Protein AF-M7U189-F1 (afdb_monomer)

Mean predicted aligned error: 15.5 Å

Sequence (153 aa):
MSRLNPRTLIKTNSLRLTPRIGKVNWIRNFSQGSLKIGDLTDRKIGEITRRVDRERLWKELHYTCQWGRGEQWGTGETDRGMSRLALSSADKQARDWFVKTTKNLGCDVKVDTMGNIFAIRPGRKDGPATYAGSHLDTQWTNGTPLHHSNAPL

Organism: Botryotinia fuckeliana (strain BcDW1) (NCBI:txid1290391)

Structure (mmCIF, N/CA/C/O backbone):
data_AF-M7U189-F1
#
_entry.id   AF-M7U189-F1
#
loop_
_atom_site.group_PDB
_atom_site.id
_atom_site.type_symbol
_atom_site.label_atom_id
_atom_site.label_alt_id
_atom_site.label_comp_id
_atom_site.label_asym_id
_atom_site.label_entity_id
_atom_site.label_seq_id
_atom_site.pdbx_PDB_ins_code
_atom_site.Cartn_x
_atom_site.Cartn_y
_atom_site.Cartn_z
_atom_site.occupancy
_atom_site.B_iso_or_equiv
_atom_site.auth_seq_id
_atom_site.auth_comp_id
_atom_site.auth_asym_id
_atom_site.auth_atom_id
_atom_site.pdbx_PDB_model_num
ATOM 1 N N . MET A 1 1 ? -93.983 10.275 -4.420 1.00 39.84 1 MET A N 1
ATOM 2 C CA . MET A 1 1 ? -92.801 9.479 -4.029 1.00 39.84 1 MET A CA 1
ATOM 3 C C . MET A 1 1 ? -91.561 10.084 -4.684 1.00 39.84 1 MET A C 1
ATOM 5 O O . MET A 1 1 ? -91.566 10.301 -5.886 1.00 39.84 1 MET A O 1
ATOM 9 N N . SER A 1 2 ? -90.620 10.494 -3.827 1.00 42.94 2 SER A N 1
ATOM 10 C CA . SER A 1 2 ? -89.214 10.931 -3.999 1.00 42.94 2 SER A CA 1
ATOM 11 C C . SER A 1 2 ? -88.648 11.307 -5.383 1.00 42.94 2 SER A C 1
ATOM 13 O O . SER A 1 2 ? -88.463 10.461 -6.253 1.00 42.94 2 SER A O 1
ATOM 15 N N . ARG A 1 3 ? -88.216 12.574 -5.498 1.00 35.25 3 ARG A N 1
ATOM 16 C CA . ARG A 1 3 ? -87.210 13.062 -6.462 1.00 35.25 3 ARG A CA 1
ATOM 17 C C . ARG A 1 3 ? -85.783 12.744 -5.986 1.00 35.25 3 ARG A C 1
ATOM 19 O O . ARG A 1 3 ? -85.572 12.693 -4.777 1.00 35.25 3 ARG A O 1
ATOM 26 N N . LEU A 1 4 ? -84.857 12.692 -6.959 1.00 40.31 4 LEU A N 1
ATOM 27 C CA . LEU A 1 4 ? -83.408 13.033 -6.983 1.00 40.31 4 LEU A CA 1
ATOM 28 C C . LEU A 1 4 ? -82.615 11.912 -7.690 1.00 40.31 4 LEU A C 1
ATOM 30 O O . LEU A 1 4 ? -82.880 10.750 -7.427 1.00 40.31 4 LEU A O 1
ATOM 34 N N . ASN A 1 5 ? -81.575 12.105 -8.508 1.00 41.22 5 ASN A N 1
ATOM 35 C CA . ASN A 1 5 ? -81.008 13.153 -9.383 1.00 41.22 5 ASN A CA 1
ATOM 36 C C . ASN A 1 5 ? -79.819 12.429 -10.091 1.00 41.22 5 ASN A C 1
ATOM 38 O O . ASN A 1 5 ? -79.161 11.625 -9.426 1.00 41.22 5 ASN A O 1
ATOM 42 N N . PRO A 1 6 ? -79.501 12.644 -11.382 1.00 46.16 6 PRO A N 1
ATOM 43 C CA . PRO A 1 6 ? -78.572 11.806 -12.132 1.00 46.16 6 PRO A CA 1
ATOM 44 C C . PRO A 1 6 ? -77.143 12.355 -12.061 1.00 46.16 6 PRO A C 1
ATOM 46 O O . PRO A 1 6 ? -76.946 13.554 -12.250 1.00 46.16 6 PRO A O 1
ATOM 49 N N . ARG A 1 7 ? -76.148 11.487 -11.809 1.00 36.19 7 ARG A N 1
ATOM 50 C CA . ARG A 1 7 ? -74.714 11.682 -12.133 1.00 36.19 7 ARG A CA 1
ATOM 51 C C . ARG A 1 7 ? -73.865 10.505 -11.630 1.00 36.19 7 ARG A C 1
ATOM 53 O O . ARG A 1 7 ? -73.233 10.584 -10.583 1.00 36.19 7 ARG A O 1
ATOM 60 N N . THR A 1 8 ? -73.776 9.443 -12.421 1.00 40.38 8 THR A N 1
ATOM 61 C CA . THR A 1 8 ? -72.698 8.443 -12.315 1.00 40.38 8 THR A CA 1
ATOM 62 C C . THR A 1 8 ? -71.725 8.692 -13.463 1.00 40.38 8 THR A C 1
ATOM 64 O O . THR A 1 8 ? -71.743 8.024 -14.488 1.00 40.38 8 THR A O 1
ATOM 67 N N . LEU A 1 9 ? -70.917 9.744 -13.319 1.00 39.56 9 LEU A N 1
ATOM 68 C CA . LEU A 1 9 ? -69.792 10.030 -14.206 1.00 39.56 9 LEU A CA 1
ATOM 69 C C . LEU A 1 9 ? -68.525 9.539 -13.513 1.00 39.56 9 LEU A C 1
ATOM 71 O O . LEU A 1 9 ? -68.127 10.060 -12.470 1.00 39.56 9 LEU A O 1
ATOM 75 N N . ILE A 1 10 ? -67.931 8.511 -14.108 1.00 38.81 10 ILE A N 1
ATOM 76 C CA . ILE A 1 10 ? -66.635 7.939 -13.755 1.00 38.81 10 ILE A CA 1
ATOM 77 C C . ILE A 1 10 ? -65.598 9.071 -13.792 1.00 38.81 10 ILE A C 1
ATOM 79 O O . ILE A 1 10 ? -65.255 9.574 -14.860 1.00 38.81 10 ILE A O 1
ATOM 83 N N . LYS A 1 11 ? -65.118 9.502 -12.621 1.00 34.12 11 LYS A N 1
ATOM 84 C CA . LYS A 1 11 ? -63.953 10.386 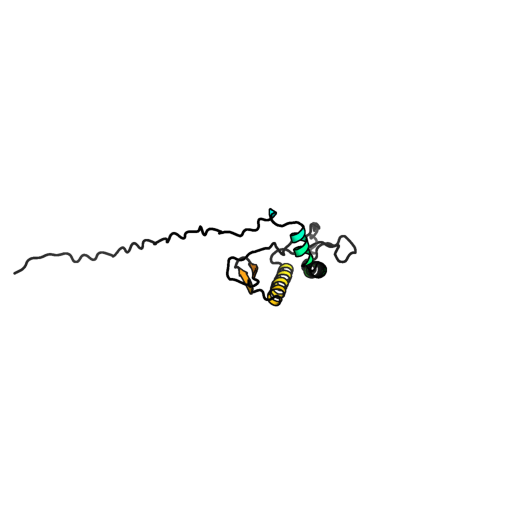-12.500 1.00 34.12 11 LYS A CA 1
ATOM 85 C C . LYS A 1 11 ? -62.723 9.531 -12.220 1.00 34.12 11 LYS A C 1
ATOM 87 O O . LYS A 1 11 ? -62.619 8.891 -11.180 1.00 34.12 11 LYS A O 1
ATOM 92 N N . THR A 1 12 ? -61.794 9.548 -13.166 1.00 34.38 12 THR A N 1
ATOM 93 C CA . THR A 1 12 ? -60.428 9.040 -13.037 1.00 34.38 12 THR A CA 1
ATOM 94 C C . THR A 1 12 ? -59.741 9.689 -11.834 1.00 34.38 12 THR A C 1
ATOM 96 O O . THR A 1 12 ? -59.585 10.912 -11.795 1.00 34.38 12 THR A O 1
ATOM 99 N N . ASN A 1 13 ? -59.325 8.887 -10.854 1.00 32.12 13 ASN A N 1
ATOM 100 C CA . ASN A 1 13 ? -58.519 9.360 -9.731 1.00 32.12 13 ASN A CA 1
ATOM 101 C C . ASN A 1 13 ? -57.111 9.709 -10.229 1.00 32.12 13 ASN A C 1
ATOM 103 O O . ASN A 1 13 ? -56.264 8.838 -10.412 1.00 32.12 13 ASN A O 1
ATOM 107 N N . SER A 1 14 ? -56.846 11.000 -10.427 1.00 36.88 14 SER A N 1
ATOM 108 C CA . SER A 1 14 ? -55.486 11.521 -10.513 1.00 36.88 14 SER A CA 1
ATOM 109 C C . SER A 1 14 ? -54.864 11.492 -9.112 1.00 36.88 14 SER A C 1
ATOM 111 O O . SER A 1 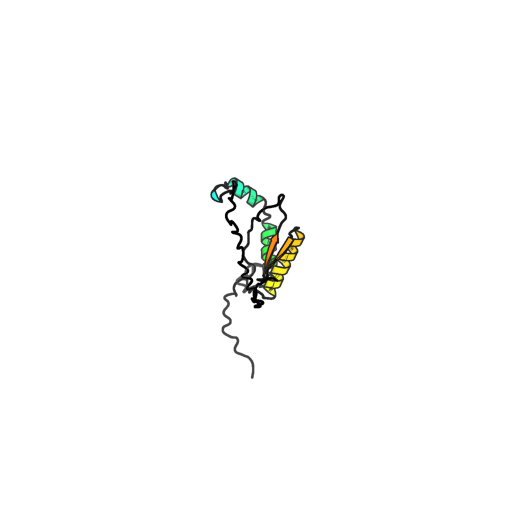14 ? -54.972 12.458 -8.353 1.00 36.88 14 SER A O 1
ATOM 113 N N . LEU A 1 15 ? -54.221 10.385 -8.745 1.00 35.06 15 LEU A N 1
ATOM 114 C CA . LEU A 1 15 ? -53.341 10.347 -7.579 1.00 35.06 15 LEU A CA 1
ATOM 115 C C . LEU A 1 15 ? -52.061 11.121 -7.921 1.00 35.06 15 LEU A C 1
ATOM 117 O O . LEU A 1 15 ? -51.102 10.576 -8.458 1.00 35.06 15 LEU A O 1
ATOM 121 N N . ARG A 1 16 ? -52.053 12.425 -7.616 1.00 33.00 16 ARG A N 1
ATOM 122 C CA . ARG A 1 16 ? -50.807 13.187 -7.479 1.00 33.00 16 ARG A CA 1
ATOM 123 C C . ARG A 1 16 ? -50.099 12.680 -6.225 1.00 33.00 16 ARG A C 1
ATOM 125 O O . ARG A 1 16 ? -50.419 13.101 -5.118 1.00 33.00 16 ARG A O 1
ATOM 132 N N . LEU A 1 17 ? -49.149 11.770 -6.405 1.00 35.97 17 LEU A N 1
ATOM 133 C CA . LEU A 1 17 ? -48.166 11.442 -5.380 1.00 35.97 17 LEU A CA 1
ATOM 134 C C . LEU A 1 17 ? -47.192 12.620 -5.282 1.00 35.97 17 LEU A C 1
ATOM 136 O O . LEU A 1 17 ? -46.341 12.817 -6.145 1.00 35.97 17 LEU A O 1
ATOM 140 N N . THR A 1 18 ? -47.348 13.447 -4.252 1.00 36.38 18 THR A N 1
ATOM 141 C CA . THR A 1 18 ? -46.327 14.422 -3.871 1.00 36.38 18 THR A CA 1
ATOM 142 C C . THR A 1 18 ? -45.181 13.671 -3.183 1.00 36.38 18 THR A C 1
ATOM 144 O O . THR A 1 18 ? -45.423 12.957 -2.206 1.00 36.38 18 THR A O 1
ATOM 147 N N . PRO A 1 19 ? -43.922 13.785 -3.643 1.00 37.22 19 PRO A N 1
ATOM 148 C CA . PRO A 1 19 ? -42.812 13.203 -2.909 1.00 37.22 19 PRO A CA 1
ATOM 149 C C . PRO A 1 19 ? -42.581 14.048 -1.651 1.00 37.22 19 PRO A C 1
ATOM 151 O O . PRO A 1 19 ? -42.178 15.210 -1.722 1.00 37.22 19 PRO A O 1
ATOM 154 N N . ARG A 1 20 ? -42.841 13.466 -0.474 1.00 37.06 20 ARG A N 1
ATOM 155 C CA . ARG A 1 20 ? -42.338 13.986 0.803 1.00 37.06 20 ARG A CA 1
ATOM 156 C C . ARG A 1 20 ? -40.816 13.840 0.800 1.00 37.06 20 ARG A C 1
ATOM 158 O O . ARG A 1 20 ? -40.275 12.840 1.259 1.00 37.06 20 ARG A O 1
ATOM 165 N N . ILE A 1 21 ? -40.128 14.845 0.267 1.00 42.62 21 ILE A N 1
ATOM 166 C CA . ILE A 1 21 ? -38.687 15.016 0.437 1.00 42.62 21 ILE A CA 1
ATOM 167 C C . ILE A 1 21 ? -38.473 15.378 1.907 1.00 42.62 21 ILE A C 1
ATOM 169 O O . ILE A 1 21 ? -38.670 16.520 2.326 1.00 42.62 21 ILE A O 1
ATOM 173 N N . GLY A 1 22 ? -38.133 14.377 2.718 1.00 36.16 22 GLY A N 1
ATOM 174 C CA . GLY A 1 22 ? -37.629 14.607 4.062 1.00 36.16 22 GLY A CA 1
ATOM 175 C C . GLY A 1 22 ? -36.361 15.449 3.962 1.00 36.16 22 GLY A C 1
ATOM 176 O O . GLY A 1 22 ? -35.400 15.048 3.309 1.00 36.16 22 GLY A O 1
ATOM 177 N N . LYS A 1 23 ? -36.361 16.633 4.580 1.00 35.81 23 LYS A N 1
ATOM 178 C CA . LYS A 1 23 ? -35.152 17.443 4.751 1.00 35.81 23 LYS A CA 1
ATOM 179 C C . LYS A 1 23 ? -34.155 16.639 5.587 1.00 35.81 23 LYS A C 1
ATOM 181 O O . LYS A 1 23 ? -34.292 16.552 6.804 1.00 35.81 23 LYS A O 1
ATOM 186 N N . VAL A 1 24 ? -33.167 16.037 4.933 1.00 41.81 24 VAL A N 1
ATOM 187 C CA . VAL A 1 24 ? -32.012 15.444 5.609 1.00 41.81 24 VAL A CA 1
ATOM 188 C C . VAL A 1 24 ? -31.131 16.601 6.060 1.00 41.81 24 VAL A C 1
ATOM 190 O O . VAL A 1 24 ? -30.587 17.340 5.243 1.00 41.81 24 VAL A O 1
ATOM 193 N N . ASN A 1 25 ? -31.050 16.807 7.369 1.00 31.41 25 ASN A N 1
ATOM 194 C CA . ASN A 1 25 ? -30.222 17.844 7.965 1.00 31.41 25 ASN A CA 1
ATOM 195 C C . ASN A 1 25 ? -28.764 17.344 7.970 1.00 31.41 25 ASN A C 1
ATOM 197 O O . ASN A 1 25 ? -28.393 16.515 8.799 1.00 31.41 25 ASN A O 1
ATOM 201 N N . TRP A 1 26 ? -27.950 17.808 7.017 1.00 33.84 26 TRP A N 1
ATOM 202 C CA . TRP A 1 26 ? -26.542 17.406 6.835 1.00 33.84 26 TRP A CA 1
ATOM 203 C C . TRP A 1 26 ? -25.562 18.065 7.817 1.00 33.84 26 TRP A C 1
ATOM 205 O O . TRP A 1 26 ? -24.352 17.907 7.689 1.00 33.84 26 TRP A O 1
ATOM 215 N N . ILE A 1 27 ? -26.053 18.785 8.823 1.00 44.03 27 ILE A N 1
ATOM 216 C CA . ILE A 1 27 ? -25.203 19.467 9.797 1.00 44.03 27 ILE A CA 1
ATOM 217 C C . ILE A 1 27 ? -25.282 18.700 11.114 1.00 44.03 27 ILE A C 1
ATOM 219 O O . ILE A 1 27 ? -26.108 18.983 11.980 1.00 44.03 27 ILE A O 1
ATOM 223 N N . ARG A 1 28 ? -24.418 17.692 11.264 1.00 41.56 28 ARG A N 1
ATOM 224 C CA . ARG A 1 28 ? -24.047 17.190 12.589 1.00 41.56 28 ARG A CA 1
ATOM 225 C C . ARG A 1 28 ? -22.818 17.959 13.048 1.00 41.56 28 ARG A C 1
ATOM 227 O O . ARG A 1 28 ? -21.759 17.881 12.434 1.00 41.56 28 ARG A O 1
ATOM 234 N N . ASN A 1 29 ? -23.006 18.714 14.125 1.00 32.94 29 ASN A N 1
ATOM 235 C CA . ASN A 1 29 ? -21.960 19.400 14.866 1.00 32.94 29 ASN A CA 1
ATOM 236 C C . ASN A 1 29 ? -20.825 18.424 15.210 1.00 32.94 29 ASN A C 1
ATOM 238 O O . ASN A 1 29 ? -21.027 17.474 15.965 1.00 32.94 29 ASN A O 1
ATOM 242 N N . PHE A 1 30 ? -19.629 18.683 14.679 1.00 39.75 30 PHE A N 1
ATOM 243 C CA . PHE A 1 30 ? -18.380 18.119 15.185 1.00 39.75 30 PHE A CA 1
ATOM 244 C C . PHE A 1 30 ? -18.130 18.708 16.581 1.00 39.75 30 PHE A C 1
ATOM 246 O O . PHE A 1 30 ? -17.483 19.745 16.724 1.00 39.75 30 PHE A O 1
ATOM 253 N N . SER A 1 31 ? -18.693 18.103 17.629 1.00 41.34 31 SER A N 1
ATOM 254 C CA . SER A 1 31 ? -18.413 18.538 18.996 1.00 41.34 31 SER A CA 1
ATOM 255 C C . SER A 1 31 ? -17.064 17.987 19.461 1.00 41.34 31 SER A C 1
ATOM 257 O O . SER A 1 31 ? -16.903 16.780 19.619 1.00 41.34 31 SER A O 1
ATOM 259 N N . GLN A 1 32 ? -16.141 18.919 19.706 1.00 42.56 32 GLN A N 1
ATOM 260 C CA . GLN A 1 32 ? -15.056 18.871 20.692 1.00 42.56 32 GLN A CA 1
ATOM 261 C C . GLN A 1 32 ? -14.138 17.640 20.658 1.00 42.56 32 GLN A C 1
ATOM 263 O O . GLN A 1 32 ? -14.326 16.660 21.372 1.00 42.56 32 GLN A O 1
ATOM 268 N N . GLY A 1 33 ? -13.066 17.757 19.871 1.00 43.12 33 GLY A N 1
ATOM 269 C CA . GLY A 1 33 ? -11.933 16.835 19.937 1.00 43.12 33 GLY A CA 1
ATOM 270 C C . GLY A 1 33 ? -11.009 16.831 18.723 1.00 43.12 33 GLY A C 1
ATOM 271 O O . GLY A 1 33 ? -10.271 15.864 18.553 1.00 43.12 33 GLY A O 1
ATOM 272 N N . SER A 1 34 ? -11.036 17.850 17.851 1.00 47.41 34 SER A N 1
ATOM 273 C CA . SER A 1 34 ? -10.054 17.918 16.767 1.00 47.41 34 SER A CA 1
ATOM 274 C C . SER A 1 34 ? -8.698 18.286 17.366 1.00 47.41 34 SER A C 1
ATOM 276 O O . SER A 1 34 ? -8.462 19.449 17.683 1.00 47.41 34 SER A O 1
ATOM 278 N N . LEU A 1 35 ? -7.806 17.311 17.518 1.00 44.75 35 LEU A N 1
ATOM 279 C CA . LEU A 1 35 ? -6.379 17.614 17.546 1.00 44.75 35 LEU A CA 1
ATOM 280 C C . LEU A 1 35 ? -6.075 18.313 16.220 1.00 44.75 35 LEU A C 1
ATOM 282 O O . LEU A 1 35 ? -6.167 17.684 15.163 1.00 44.75 35 LEU A O 1
ATOM 286 N N . LYS A 1 36 ? -5.800 19.620 16.246 1.00 60.00 36 LYS A N 1
ATOM 287 C CA . LYS A 1 36 ? -5.314 20.298 15.046 1.00 60.00 36 LYS A CA 1
ATOM 288 C C . LYS A 1 36 ? -3.893 19.803 14.800 1.00 60.00 36 LYS A C 1
ATOM 290 O O . LYS A 1 36 ? -3.163 19.504 15.740 1.00 60.00 36 LYS A O 1
ATOM 295 N N . ILE A 1 37 ? -3.481 19.721 13.537 1.00 55.62 37 ILE A N 1
ATOM 296 C CA . ILE A 1 37 ? -2.121 19.292 13.161 1.00 55.62 37 ILE A CA 1
ATOM 297 C C . ILE A 1 37 ? -1.047 20.138 13.885 1.00 55.62 37 ILE A C 1
ATOM 299 O O . ILE A 1 37 ? 0.008 19.612 14.219 1.00 55.62 37 ILE A O 1
ATOM 303 N N . GLY A 1 38 ? -1.352 21.401 14.218 1.00 58.53 38 GLY A N 1
ATOM 304 C CA . GLY A 1 38 ? -0.488 22.293 15.006 1.00 58.53 38 GLY A CA 1
ATOM 305 C C . GLY A 1 38 ? -0.442 22.046 16.523 1.00 58.53 38 GLY A C 1
ATOM 306 O O . GLY A 1 38 ? 0.384 22.652 17.193 1.00 58.53 38 GLY A O 1
ATOM 307 N N . ASP A 1 39 ? -1.280 21.161 17.074 1.00 63.03 39 ASP A N 1
ATOM 308 C CA . ASP A 1 39 ? -1.313 20.843 18.514 1.00 63.03 39 ASP A CA 1
ATOM 309 C C . ASP A 1 39 ? -0.393 19.657 18.878 1.00 63.03 39 ASP A C 1
ATOM 311 O O . ASP A 1 39 ? -0.270 19.269 20.045 1.00 63.03 39 ASP A O 1
ATOM 315 N N . LEU A 1 40 ? 0.236 19.025 17.880 1.00 69.00 40 LEU A N 1
ATOM 316 C CA . LEU A 1 40 ? 1.170 17.921 18.081 1.00 69.00 40 LEU A CA 1
ATOM 317 C C . LEU A 1 40 ? 2.570 18.476 18.331 1.00 69.00 40 LEU A C 1
ATOM 319 O O . LEU A 1 40 ? 3.231 18.960 17.422 1.00 69.00 40 LEU A O 1
ATOM 323 N N . THR A 1 41 ? 3.042 18.368 19.571 1.00 82.81 41 THR A N 1
ATOM 324 C CA . THR A 1 41 ? 4.419 18.737 19.909 1.00 82.81 41 THR A CA 1
ATOM 325 C C . THR A 1 41 ? 5.423 17.824 19.201 1.00 82.81 41 THR A C 1
ATOM 327 O O . THR A 1 41 ? 5.166 16.627 19.026 1.00 82.81 41 THR A O 1
ATOM 330 N N . ASP A 1 42 ? 6.608 18.348 18.880 1.00 80.06 42 ASP A N 1
ATOM 331 C CA . ASP A 1 42 ? 7.707 17.582 18.266 1.00 80.06 42 ASP A CA 1
ATOM 332 C C . ASP A 1 42 ? 8.037 16.307 19.049 1.00 80.06 42 ASP A C 1
ATOM 334 O O . ASP A 1 42 ? 8.306 15.246 18.482 1.00 80.06 42 ASP A O 1
ATOM 338 N N . ARG A 1 43 ? 7.923 16.372 20.381 1.00 81.00 43 ARG A N 1
ATOM 339 C CA . ARG A 1 43 ? 8.078 15.213 21.265 1.00 81.00 43 ARG A CA 1
ATOM 340 C C . ARG A 1 43 ? 7.073 14.105 20.943 1.00 81.00 43 ARG A C 1
ATOM 342 O O . ARG A 1 43 ? 7.454 12.937 20.891 1.00 81.00 43 ARG A O 1
ATOM 349 N N . LYS A 1 44 ? 5.804 14.454 20.720 1.00 80.81 44 LYS A N 1
ATOM 350 C CA . LYS A 1 44 ? 4.721 13.497 20.457 1.00 80.81 44 LYS A CA 1
ATOM 351 C C . LYS A 1 44 ? 4.821 12.904 19.053 1.00 80.81 44 LYS A C 1
ATOM 353 O O . LYS A 1 44 ? 4.613 11.703 18.889 1.00 80.81 44 LYS A O 1
ATOM 358 N N . ILE A 1 45 ? 5.232 13.705 18.069 1.00 81.06 45 ILE A N 1
ATOM 359 C CA . ILE A 1 45 ? 5.597 13.222 16.727 1.00 81.06 45 ILE A CA 1
ATOM 360 C C . ILE A 1 45 ? 6.771 12.242 16.824 1.00 81.06 45 ILE A C 1
ATOM 362 O O . ILE A 1 45 ? 6.715 11.150 16.256 1.00 81.06 45 ILE A O 1
ATOM 366 N N . GLY A 1 46 ? 7.801 12.575 17.606 1.00 79.69 46 GLY A N 1
ATOM 367 C CA . GLY A 1 46 ? 8.958 11.713 17.834 1.00 79.69 46 GLY A CA 1
ATOM 368 C C . GLY A 1 46 ? 8.625 10.404 18.557 1.00 79.69 46 GLY A C 1
ATOM 369 O O . GLY A 1 46 ? 9.238 9.374 18.281 1.00 79.69 46 GLY A O 1
ATOM 370 N N . GLU A 1 47 ? 7.654 10.400 19.472 1.00 85.56 47 GLU A N 1
ATOM 371 C CA . GLU A 1 47 ? 7.153 9.180 20.122 1.00 85.56 47 GLU A CA 1
ATOM 372 C C . GLU A 1 47 ? 6.350 8.294 19.159 1.00 85.56 47 GLU A C 1
ATOM 374 O O . GLU A 1 47 ? 6.555 7.081 19.140 1.00 85.56 47 GLU A O 1
ATOM 379 N N . ILE A 1 48 ? 5.472 8.875 18.334 1.00 83.06 48 ILE A N 1
ATOM 380 C CA . ILE A 1 48 ? 4.708 8.130 17.317 1.00 83.06 48 ILE A CA 1
ATOM 381 C C . ILE A 1 48 ? 5.654 7.538 16.272 1.00 83.06 48 ILE A C 1
ATOM 383 O O . ILE A 1 48 ? 5.577 6.347 15.980 1.00 83.06 48 ILE A O 1
ATOM 387 N N . THR A 1 49 ? 6.585 8.344 15.761 1.00 80.38 49 THR A N 1
ATOM 388 C CA . THR A 1 49 ? 7.562 7.919 14.749 1.00 80.38 49 THR A CA 1
ATOM 389 C C . THR A 1 49 ? 8.440 6.783 15.272 1.00 80.38 49 THR A C 1
ATOM 391 O O . THR A 1 49 ? 8.713 5.837 14.541 1.00 80.38 49 THR A O 1
ATOM 394 N N . ARG A 1 50 ? 8.812 6.802 16.561 1.00 82.00 50 ARG A N 1
ATOM 395 C CA . ARG A 1 50 ? 9.561 5.704 17.198 1.00 82.00 50 ARG A CA 1
ATOM 396 C C . ARG A 1 50 ? 8.799 4.381 17.272 1.00 82.00 50 ARG A C 1
ATOM 398 O O . ARG A 1 50 ? 9.433 3.340 17.390 1.00 82.00 50 ARG A O 1
ATOM 405 N N . ARG A 1 51 ? 7.464 4.395 17.214 1.00 88.75 51 ARG A N 1
ATOM 406 C CA . ARG A 1 51 ? 6.647 3.168 17.182 1.00 88.75 51 ARG A CA 1
ATOM 407 C C . ARG A 1 51 ? 6.550 2.555 15.785 1.00 88.75 51 ARG A C 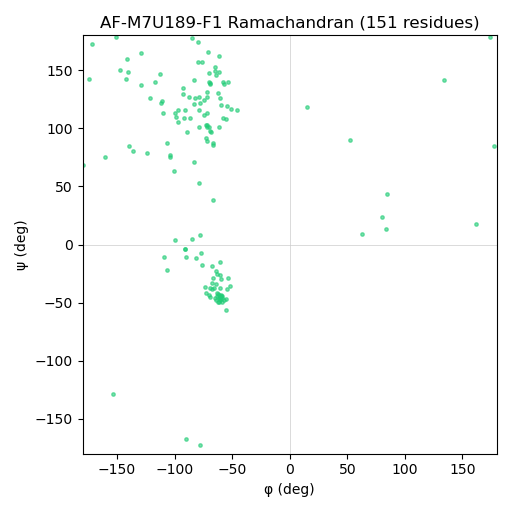1
ATOM 409 O O . ARG A 1 51 ? 6.055 1.438 15.655 1.00 88.75 51 ARG A O 1
ATOM 416 N N . VAL A 1 52 ? 6.980 3.275 14.749 1.00 90.50 52 VAL A N 1
ATOM 417 C CA . VAL A 1 52 ? 7.011 2.761 13.381 1.00 90.50 52 VAL A CA 1
ATOM 418 C C . VAL A 1 52 ? 8.290 1.957 13.186 1.00 90.50 52 VAL A C 1
ATOM 420 O O . VAL A 1 52 ? 9.397 2.473 13.321 1.00 90.50 52 VAL A O 1
ATOM 423 N N . ASP A 1 53 ? 8.123 0.688 12.832 1.00 93.75 53 ASP A N 1
ATOM 424 C CA . ASP A 1 53 ? 9.219 -0.173 12.403 1.00 93.75 53 ASP A CA 1
ATOM 425 C C . ASP A 1 53 ? 9.692 0.261 11.006 1.00 93.75 53 ASP A C 1
ATOM 427 O O . ASP A 1 53 ? 9.040 -0.011 9.992 1.00 93.75 53 ASP A O 1
ATOM 431 N N . ARG A 1 54 ? 10.804 1.005 10.979 1.00 92.88 54 ARG A N 1
ATOM 432 C CA . ARG A 1 54 ? 11.369 1.589 9.754 1.00 92.88 54 ARG A CA 1
ATOM 433 C C . ARG A 1 54 ? 11.912 0.528 8.806 1.00 92.88 54 ARG A C 1
ATOM 435 O O . ARG A 1 54 ? 11.745 0.668 7.599 1.00 92.88 54 ARG A O 1
ATOM 442 N N . GLU A 1 55 ? 12.530 -0.519 9.341 1.00 93.81 55 GLU A N 1
ATOM 443 C CA . GLU A 1 55 ? 13.119 -1.592 8.538 1.00 93.81 55 GLU A CA 1
ATOM 444 C C . GLU A 1 55 ? 12.026 -2.405 7.858 1.00 93.81 55 GLU A C 1
ATOM 446 O O . GLU A 1 55 ? 12.089 -2.633 6.649 1.00 93.81 55 GLU A O 1
ATOM 451 N N . ARG A 1 56 ? 10.967 -2.755 8.600 1.00 94.75 56 ARG A N 1
ATOM 452 C CA . ARG A 1 56 ? 9.799 -3.418 8.017 1.00 94.75 56 ARG A CA 1
ATOM 453 C C . ARG A 1 56 ? 9.153 -2.550 6.945 1.00 94.75 56 ARG A C 1
ATOM 455 O O . ARG A 1 56 ? 8.841 -3.059 5.876 1.00 94.75 56 ARG A O 1
ATOM 462 N N . LEU A 1 57 ? 8.963 -1.253 7.197 1.00 93.69 57 LEU A N 1
ATOM 463 C CA . LEU A 1 57 ? 8.379 -0.349 6.203 1.00 93.69 57 LEU A CA 1
ATOM 464 C C . LEU A 1 57 ? 9.214 -0.305 4.916 1.00 93.69 57 LEU A C 1
ATOM 466 O O . LEU A 1 57 ? 8.664 -0.466 3.830 1.00 93.69 57 LEU A O 1
ATOM 470 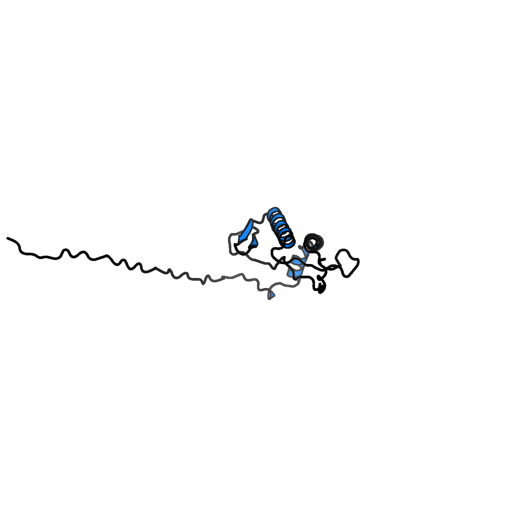N N . TRP A 1 58 ? 10.527 -0.110 5.042 1.00 93.88 58 TRP A N 1
ATOM 471 C CA . TRP A 1 58 ? 11.441 -0.024 3.904 1.00 93.88 58 TRP A CA 1
ATOM 472 C C . TRP A 1 58 ? 11.486 -1.328 3.104 1.00 93.88 58 TRP A C 1
ATOM 474 O O . TRP A 1 58 ? 11.386 -1.323 1.877 1.00 93.88 58 TRP A O 1
ATOM 484 N N . LYS A 1 59 ? 11.558 -2.462 3.807 1.00 94.56 59 LYS A N 1
ATOM 485 C CA . LYS A 1 59 ? 11.550 -3.791 3.199 1.00 94.56 59 LYS A CA 1
ATOM 486 C C . LYS A 1 59 ? 10.262 -4.058 2.428 1.00 94.56 59 LYS A C 1
ATOM 488 O O . LYS A 1 59 ? 10.328 -4.488 1.282 1.00 94.56 59 LYS A O 1
ATOM 493 N N . GLU A 1 60 ? 9.101 -3.809 3.033 1.00 95.06 60 GLU A N 1
ATOM 494 C CA . GLU A 1 60 ? 7.813 -4.041 2.369 1.00 95.06 60 GLU A CA 1
ATOM 495 C C . GLU A 1 60 ? 7.627 -3.097 1.175 1.00 95.06 60 GLU A C 1
ATOM 497 O O . GLU A 1 60 ? 7.154 -3.529 0.126 1.00 95.06 60 GLU A O 1
ATOM 502 N N . LEU A 1 61 ? 8.073 -1.837 1.279 1.00 93.56 61 LEU A N 1
ATOM 503 C CA . LEU A 1 61 ? 8.060 -0.898 0.157 1.00 93.56 61 LEU A CA 1
ATOM 504 C C . LEU A 1 61 ? 8.807 -1.486 -1.048 1.00 93.56 61 LEU A C 1
ATOM 506 O O . LEU A 1 61 ? 8.210 -1.663 -2.112 1.00 93.56 61 LEU A O 1
ATOM 510 N N . HIS A 1 62 ? 10.071 -1.874 -0.866 1.00 93.31 62 HIS A N 1
ATOM 511 C CA . HIS A 1 62 ? 10.876 -2.450 -1.944 1.00 93.31 62 HIS A CA 1
ATOM 512 C C . HIS A 1 62 ? 10.391 -3.821 -2.411 1.00 93.31 62 HIS A C 1
ATOM 514 O O . HIS A 1 62 ? 10.453 -4.105 -3.608 1.00 93.31 62 HIS A O 1
ATOM 520 N N . TYR A 1 63 ? 9.846 -4.641 -1.510 1.00 94.75 63 TYR A N 1
ATOM 521 C CA . TYR A 1 63 ? 9.204 -5.898 -1.880 1.00 94.75 63 TYR A CA 1
ATOM 522 C C . TYR A 1 63 ? 8.076 -5.652 -2.882 1.00 94.75 63 TYR A C 1
ATOM 524 O O . TYR A 1 63 ? 8.041 -6.285 -3.935 1.00 94.75 63 TYR A O 1
ATOM 532 N N . THR A 1 64 ? 7.199 -4.675 -2.626 1.00 95.12 64 THR A N 1
ATOM 533 C CA . THR A 1 64 ? 6.132 -4.362 -3.585 1.00 95.12 64 THR A CA 1
ATOM 534 C C . THR A 1 64 ? 6.660 -3.782 -4.897 1.00 95.12 64 THR A C 1
ATOM 536 O O . THR A 1 64 ? 6.052 -4.025 -5.939 1.00 95.12 64 THR A O 1
ATOM 539 N N . CYS A 1 65 ? 7.801 -3.078 -4.901 1.00 93.75 65 CYS A N 1
ATOM 540 C CA . CYS A 1 65 ? 8.419 -2.532 -6.118 1.00 93.75 65 CYS A CA 1
ATOM 541 C C . CYS A 1 65 ? 8.798 -3.602 -7.155 1.00 93.75 65 CYS A C 1
ATOM 543 O O . CYS A 1 65 ? 9.019 -3.278 -8.320 1.00 93.75 65 CYS A O 1
ATOM 545 N N . GLN A 1 66 ? 8.833 -4.887 -6.783 1.00 93.38 66 GLN A N 1
ATOM 546 C CA . GLN A 1 66 ? 9.034 -5.971 -7.747 1.00 93.38 66 GLN A CA 1
ATOM 547 C C . GLN A 1 66 ? 7.931 -6.038 -8.820 1.00 93.38 66 GLN A C 1
ATOM 549 O O . GLN A 1 66 ? 8.191 -6.483 -9.938 1.00 93.38 66 GLN A O 1
ATOM 554 N N . TRP A 1 67 ? 6.721 -5.562 -8.509 1.00 95.44 67 TRP A N 1
ATOM 555 C CA . TRP A 1 67 ? 5.610 -5.481 -9.456 1.00 95.44 67 TRP A CA 1
ATOM 556 C C . TRP A 1 67 ? 5.614 -4.121 -10.144 1.00 95.44 67 TRP A C 1
ATOM 558 O O . TRP A 1 67 ? 5.289 -3.112 -9.523 1.00 95.44 67 TRP A O 1
ATOM 568 N N . GLY A 1 68 ? 5.965 -4.086 -11.428 1.00 91.75 68 GLY A N 1
ATOM 569 C CA . GLY A 1 68 ? 6.114 -2.835 -12.175 1.00 91.75 68 GLY A CA 1
ATOM 570 C C . GLY A 1 68 ? 7.489 -2.198 -11.993 1.00 91.75 68 GLY A C 1
ATOM 571 O O . GLY A 1 68 ? 7.579 -0.993 -11.791 1.00 91.75 68 GLY A O 1
ATOM 572 N N . ARG A 1 69 ? 8.558 -3.003 -12.047 1.00 91.38 69 ARG A N 1
ATOM 573 C CA . ARG A 1 69 ? 9.939 -2.504 -12.115 1.00 91.38 69 ARG A CA 1
ATOM 574 C C . ARG A 1 69 ? 10.118 -1.661 -13.378 1.00 91.38 69 ARG A C 1
ATOM 576 O O . ARG A 1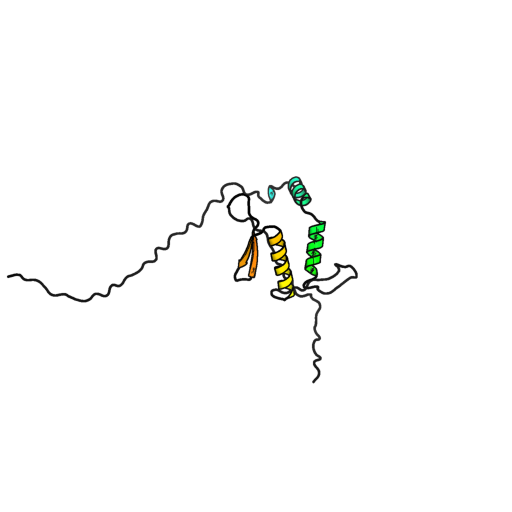 69 ? 9.818 -2.132 -14.471 1.00 91.38 69 ARG A O 1
ATOM 583 N N . GLY A 1 70 ? 10.590 -0.435 -13.206 1.00 88.50 70 GLY A N 1
ATOM 584 C CA . GLY A 1 70 ? 10.980 0.457 -14.291 1.00 88.50 70 GLY A CA 1
ATOM 585 C C . GLY A 1 70 ? 12.453 0.305 -14.673 1.00 88.50 70 GLY A C 1
ATOM 586 O O . GLY A 1 70 ? 13.132 -0.634 -14.254 1.00 88.50 70 GLY A O 1
ATOM 587 N N . GLU A 1 71 ? 12.934 1.260 -15.462 1.00 89.81 71 GLU A N 1
ATOM 588 C CA . GLU A 1 71 ? 14.318 1.351 -15.929 1.00 89.81 71 GLU A CA 1
ATOM 589 C C . GLU A 1 71 ? 15.327 1.424 -14.774 1.00 89.81 71 GLU A C 1
ATOM 591 O O . GLU A 1 71 ? 15.088 2.083 -13.760 1.00 89.81 71 GLU A O 1
ATOM 596 N N . GLN A 1 72 ? 16.452 0.731 -14.932 1.00 91.00 72 GLN A N 1
ATOM 597 C CA . GLN A 1 72 ? 17.552 0.702 -13.974 1.00 91.00 72 GLN A CA 1
ATOM 598 C C . GLN A 1 72 ? 18.585 1.778 -14.334 1.00 91.00 72 GLN A C 1
ATOM 600 O O . GLN A 1 72 ? 19.038 1.822 -15.473 1.00 91.00 72 GLN A O 1
ATOM 605 N N . TRP A 1 73 ? 18.990 2.611 -13.372 1.00 90.62 73 TRP A N 1
ATOM 606 C CA . TRP A 1 73 ? 20.008 3.661 -13.575 1.00 90.62 73 TRP A CA 1
ATOM 607 C C . TRP A 1 73 ? 21.344 3.367 -12.876 1.00 90.62 73 TRP A C 1
ATOM 609 O O . TRP A 1 73 ? 22.324 4.070 -13.108 1.00 90.62 73 TRP A O 1
ATOM 619 N N . GLY A 1 74 ? 21.395 2.359 -12.002 1.00 92.56 74 GLY A N 1
ATOM 620 C CA . GLY A 1 74 ? 22.575 2.017 -11.202 1.00 92.56 74 GLY A CA 1
ATOM 621 C C . GLY A 1 74 ? 22.643 0.531 -10.853 1.00 92.56 74 GLY A C 1
ATOM 622 O O . GLY A 1 74 ? 21.770 -0.250 -11.227 1.00 92.56 74 GLY A O 1
ATOM 623 N N . THR A 1 75 ? 23.698 0.109 -10.157 1.00 92.62 75 THR A N 1
ATOM 624 C CA . THR A 1 75 ? 23.938 -1.308 -9.822 1.00 92.62 75 THR A CA 1
ATOM 625 C C . THR A 1 75 ? 23.327 -1.735 -8.488 1.00 92.62 75 THR A C 1
ATOM 627 O O . THR A 1 75 ? 23.269 -2.934 -8.209 1.00 92.62 75 THR A O 1
ATOM 630 N N . GLY A 1 76 ? 22.852 -0.790 -7.672 1.00 90.19 76 GLY A N 1
ATOM 631 C CA . GLY A 1 76 ? 22.169 -1.076 -6.419 1.00 90.19 76 GLY A CA 1
ATOM 632 C C . GLY A 1 76 ? 20.839 -1.800 -6.630 1.00 90.19 76 GLY A C 1
ATOM 633 O O . GLY A 1 76 ? 20.168 -1.653 -7.653 1.00 90.19 76 GLY A O 1
ATOM 634 N N . GLU A 1 77 ? 20.416 -2.575 -5.629 1.00 86.25 77 GLU A N 1
ATOM 635 C CA . GLU A 1 77 ? 19.155 -3.333 -5.675 1.00 86.25 77 GLU A CA 1
ATOM 636 C C . GLU A 1 77 ? 17.948 -2.424 -5.979 1.00 86.25 77 GLU A C 1
ATOM 638 O O . GLU A 1 77 ? 17.055 -2.780 -6.759 1.00 86.25 77 GLU A O 1
ATOM 643 N N . THR A 1 78 ? 17.975 -1.216 -5.415 1.00 88.81 78 THR A N 1
ATOM 644 C CA . THR A 1 78 ? 16.910 -0.213 -5.484 1.00 88.81 78 THR A CA 1
ATOM 645 C C . THR A 1 78 ? 17.154 0.872 -6.533 1.00 88.81 78 THR A C 1
ATOM 647 O O . THR A 1 78 ? 16.341 1.788 -6.628 1.00 88.81 78 THR A O 1
ATOM 650 N N . ASP A 1 79 ? 18.224 0.776 -7.330 1.00 91.56 79 ASP A N 1
ATOM 651 C CA . ASP A 1 79 ? 18.591 1.769 -8.353 1.00 91.56 79 ASP A CA 1
ATOM 652 C C . ASP A 1 79 ? 17.756 1.617 -9.636 1.00 91.56 79 ASP A C 1
ATOM 654 O O . ASP A 1 79 ? 18.277 1.453 -10.743 1.00 91.56 79 ASP A O 1
ATOM 658 N N . ARG A 1 80 ? 16.431 1.601 -9.480 1.00 90.56 80 ARG A N 1
ATOM 659 C CA . ARG A 1 80 ? 15.470 1.405 -10.568 1.00 90.56 80 ARG A CA 1
ATOM 660 C C . ARG A 1 80 ? 14.165 2.160 -10.357 1.00 90.56 80 ARG A C 1
ATOM 662 O O . ARG A 1 80 ? 13.715 2.364 -9.229 1.00 90.56 80 ARG A O 1
ATOM 669 N N . GLY A 1 81 ? 13.544 2.545 -11.467 1.00 92.12 81 GLY A N 1
ATOM 670 C CA . GLY A 1 81 ? 12.278 3.264 -11.483 1.00 92.12 81 GLY A CA 1
ATOM 671 C C . GLY A 1 81 ? 11.094 2.339 -11.235 1.00 92.12 81 GLY A C 1
ATOM 672 O O . GLY A 1 81 ? 11.244 1.143 -10.973 1.00 92.12 81 GLY A O 1
ATOM 673 N N . MET A 1 82 ? 9.894 2.894 -11.388 1.00 94.50 82 MET A N 1
ATOM 674 C CA . MET A 1 82 ? 8.634 2.158 -11.314 1.00 94.50 82 MET A CA 1
ATOM 675 C C . MET A 1 82 ? 7.772 2.460 -12.537 1.00 94.50 82 MET A C 1
ATOM 677 O O . MET A 1 82 ? 7.657 3.610 -12.947 1.00 94.50 82 MET A O 1
ATOM 681 N N . SER A 1 83 ? 7.154 1.421 -13.088 1.00 94.81 83 SER A N 1
ATOM 682 C CA . SER A 1 83 ? 6.164 1.483 -14.159 1.00 94.81 83 SER A CA 1
ATOM 683 C C . SER A 1 83 ? 5.046 0.485 -13.864 1.00 94.81 83 SER A C 1
ATOM 685 O O . SER A 1 83 ? 5.057 -0.665 -14.311 1.00 94.81 83 SER A O 1
ATOM 687 N N . ARG A 1 84 ? 4.082 0.922 -13.054 1.00 95.56 84 ARG A N 1
ATOM 688 C CA . ARG A 1 84 ? 2.905 0.161 -12.634 1.00 95.56 84 ARG A CA 1
ATOM 689 C C . ARG A 1 84 ? 1.642 0.935 -12.998 1.00 95.56 84 ARG A C 1
ATOM 691 O O . ARG A 1 84 ? 1.038 1.575 -12.147 1.00 95.56 84 ARG A O 1
ATOM 698 N N . LEU A 1 85 ? 1.243 0.872 -14.264 1.00 96.12 85 LEU A N 1
ATOM 699 C CA . LEU A 1 85 ? 0.036 1.554 -14.735 1.00 96.12 85 LEU A CA 1
ATOM 700 C C . LEU A 1 85 ? -1.223 0.992 -14.066 1.00 96.12 85 LEU A C 1
ATOM 702 O O . LEU A 1 85 ? -1.310 -0.215 -13.814 1.00 96.12 85 LEU A O 1
ATOM 706 N N . ALA A 1 86 ? -2.204 1.860 -13.829 1.00 96.19 86 ALA A N 1
ATOM 707 C CA . ALA A 1 86 ? -3.495 1.479 -13.271 1.00 96.19 86 ALA A CA 1
ATOM 708 C C . ALA A 1 86 ? -4.152 0.346 -14.081 1.00 96.19 86 ALA A C 1
ATOM 710 O O . ALA A 1 86 ? -4.094 0.327 -15.310 1.00 96.19 86 ALA A O 1
ATOM 711 N N . LEU A 1 87 ? -4.775 -0.604 -13.377 1.00 96.00 87 LEU A N 1
ATOM 712 C CA . LEU A 1 87 ? -5.466 -1.776 -13.940 1.00 96.00 87 LEU A CA 1
ATOM 713 C C . LEU A 1 87 ? -4.577 -2.756 -14.730 1.00 96.00 87 LEU A C 1
ATOM 715 O O . LEU A 1 87 ? -5.081 -3.708 -15.327 1.00 96.00 87 LEU A O 1
ATOM 719 N N . SER A 1 88 ? -3.254 -2.585 -14.700 1.00 96.62 88 SER A N 1
ATOM 720 C CA . SER A 1 88 ? -2.317 -3.578 -15.230 1.00 96.62 88 SER A CA 1
ATOM 721 C C . SER A 1 88 ? -2.256 -4.836 -14.351 1.00 96.62 88 SER A C 1
ATOM 723 O O . SER A 1 88 ? -2.653 -4.839 -13.183 1.00 96.62 88 SER A O 1
ATOM 725 N N . SER A 1 89 ? -1.676 -5.918 -14.876 1.00 97.25 89 SER A N 1
ATOM 726 C CA . SER A 1 89 ? -1.388 -7.124 -14.084 1.00 97.25 89 SER A CA 1
ATOM 727 C C . SER A 1 89 ? -0.448 -6.845 -12.902 1.00 97.25 89 SER A C 1
ATOM 729 O O . SER A 1 89 ? -0.536 -7.512 -11.870 1.00 97.25 89 SER A O 1
ATOM 731 N N . ALA A 1 90 ? 0.438 -5.852 -13.024 1.00 96.44 90 ALA A N 1
ATOM 732 C CA . ALA A 1 90 ? 1.311 -5.407 -11.943 1.00 96.44 90 ALA A CA 1
ATOM 733 C C . ALA A 1 90 ? 0.537 -4.632 -10.862 1.00 96.44 90 ALA A C 1
ATOM 735 O O . ALA A 1 90 ? 0.743 -4.883 -9.675 1.00 96.44 90 ALA A O 1
ATOM 736 N N . ASP A 1 91 ? -0.387 -3.748 -11.255 1.00 97.44 91 ASP A N 1
ATOM 737 C CA . ASP A 1 91 ? -1.290 -3.060 -10.320 1.00 97.44 91 A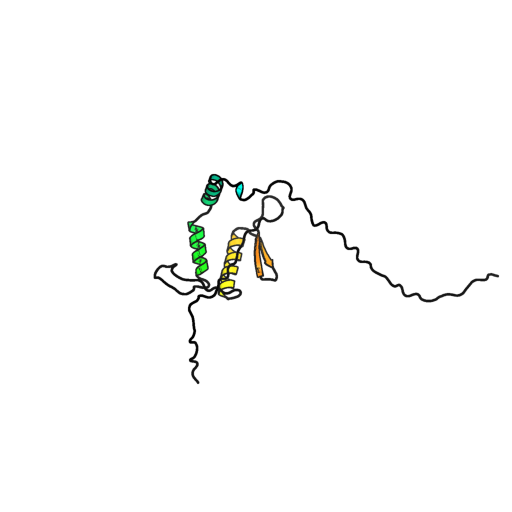SP A CA 1
ATOM 738 C C . ASP A 1 91 ? -2.178 -4.066 -9.576 1.00 97.44 91 ASP A C 1
ATOM 740 O O . ASP A 1 91 ? -2.265 -4.039 -8.348 1.00 97.44 91 ASP A O 1
ATOM 744 N N . LYS A 1 92 ? -2.728 -5.057 -10.290 1.00 97.81 92 LYS A N 1
ATOM 745 C CA . LYS A 1 92 ? -3.486 -6.148 -9.666 1.00 97.81 92 LYS A CA 1
ATOM 746 C C . LYS A 1 92 ? -2.671 -6.875 -8.588 1.00 97.81 92 LYS A C 1
ATOM 748 O O . LYS A 1 92 ? -3.184 -7.084 -7.495 1.00 97.81 92 LYS A O 1
ATOM 753 N N . GLN A 1 93 ? -1.414 -7.231 -8.859 1.00 98.12 93 GLN A N 1
ATOM 754 C CA . GLN A 1 93 ? -0.560 -7.920 -7.879 1.00 98.12 93 GLN A CA 1
ATOM 755 C C . GLN A 1 93 ? -0.308 -7.073 -6.626 1.00 98.12 93 GLN A C 1
ATOM 757 O O . GLN A 1 93 ? -0.416 -7.581 -5.509 1.00 98.12 93 GLN A O 1
ATOM 762 N N . ALA A 1 94 ? -0.036 -5.776 -6.794 1.00 97.69 94 ALA A N 1
ATOM 763 C CA . ALA A 1 94 ? 0.139 -4.861 -5.669 1.00 97.69 94 ALA A CA 1
ATOM 764 C C . ALA A 1 94 ? -1.147 -4.725 -4.832 1.00 97.69 94 ALA A C 1
ATOM 766 O O . ALA A 1 94 ? -1.096 -4.761 -3.600 1.00 97.69 94 ALA A O 1
ATOM 767 N N . ARG A 1 95 ? -2.311 -4.632 -5.489 1.00 98.38 95 ARG A N 1
ATOM 768 C CA . ARG A 1 95 ? -3.628 -4.591 -4.833 1.00 98.38 95 ARG A CA 1
ATOM 769 C C . ARG A 1 95 ? -3.946 -5.889 -4.097 1.00 98.38 95 ARG A C 1
ATOM 771 O O . ARG A 1 95 ? -4.356 -5.838 -2.941 1.00 98.38 95 ARG A O 1
ATOM 778 N N . ASP A 1 96 ? -3.716 -7.042 -4.722 1.00 98.38 96 ASP A N 1
ATOM 779 C CA . ASP A 1 96 ? -3.920 -8.357 -4.105 1.00 98.38 96 ASP A CA 1
ATOM 780 C C . ASP A 1 96 ? -3.045 -8.511 -2.850 1.00 98.38 96 ASP A C 1
ATOM 782 O O . ASP A 1 96 ? -3.524 -8.957 -1.803 1.00 98.38 96 ASP A O 1
ATOM 786 N N . TRP A 1 97 ? -1.774 -8.095 -2.929 1.00 98.19 97 TRP A N 1
ATOM 787 C CA . TRP A 1 97 ? -0.875 -8.066 -1.777 1.00 98.19 97 TRP A CA 1
ATOM 788 C C . TRP A 1 97 ? -1.401 -7.144 -0.675 1.00 98.19 97 TRP A C 1
ATOM 790 O O . TRP A 1 97 ? -1.478 -7.569 0.476 1.00 98.19 97 TRP A O 1
ATOM 800 N N . PHE A 1 98 ? -1.834 -5.924 -1.007 1.00 98.12 98 PHE A N 1
ATOM 801 C CA . PHE A 1 98 ? -2.379 -4.981 -0.027 1.00 98.12 98 PHE A CA 1
ATOM 802 C C . PHE A 1 98 ? -3.604 -5.558 0.696 1.00 98.12 98 PHE A C 1
ATOM 804 O O . PHE A 1 98 ? -3.681 -5.525 1.928 1.00 98.12 98 PHE A O 1
ATOM 811 N N . VAL A 1 99 ? -4.537 -6.154 -0.053 1.00 98.50 99 VAL A N 1
ATOM 812 C CA . VAL A 1 99 ? -5.726 -6.821 0.496 1.00 98.50 99 VAL A CA 1
ATOM 813 C C . VAL A 1 99 ? -5.325 -7.972 1.418 1.00 98.50 99 VAL A C 1
ATOM 815 O O . VAL A 1 99 ? -5.833 -8.073 2.533 1.00 98.50 99 VAL A O 1
ATOM 818 N N . LYS A 1 100 ? -4.402 -8.838 0.986 1.00 98.31 100 LYS A N 1
ATOM 819 C CA . LYS A 1 100 ? -3.942 -9.982 1.786 1.00 98.31 100 LYS A CA 1
ATOM 820 C C . LYS A 1 100 ? -3.265 -9.526 3.079 1.00 98.31 100 LYS A C 1
ATOM 822 O O . LYS A 1 100 ? -3.614 -10.001 4.158 1.00 98.31 100 LYS A O 1
ATOM 827 N N . THR A 1 101 ? -2.330 -8.589 2.979 1.00 97.75 101 THR A N 1
ATOM 828 C CA . THR A 1 101 ? -1.571 -8.061 4.116 1.00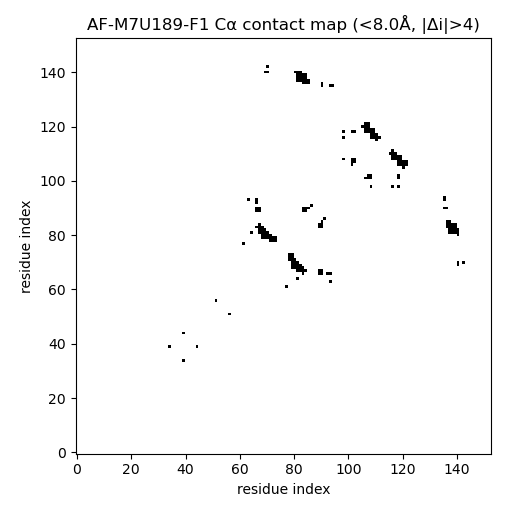 97.75 101 THR A CA 1
ATOM 829 C C . THR A 1 101 ? -2.495 -7.400 5.134 1.00 97.75 101 THR A C 1
ATOM 831 O O . THR A 1 101 ? -2.407 -7.689 6.325 1.00 97.75 101 THR A O 1
ATOM 834 N N . THR A 1 102 ? -3.434 -6.565 4.689 1.00 97.62 102 THR A N 1
ATOM 835 C CA . THR A 1 102 ? -4.363 -5.877 5.599 1.00 97.62 102 THR A CA 1
ATOM 836 C C . THR A 1 102 ? -5.371 -6.825 6.244 1.00 97.62 102 THR A C 1
ATOM 838 O O . THR A 1 102 ? -5.625 -6.701 7.443 1.00 97.62 102 THR A O 1
ATOM 841 N N . LYS A 1 103 ? -5.877 -7.831 5.518 1.00 98.19 103 LYS A N 1
ATOM 842 C CA . LYS A 1 103 ? -6.701 -8.899 6.109 1.00 98.19 103 LYS A CA 1
ATOM 843 C C . LYS A 1 103 ? -5.952 -9.674 7.191 1.00 98.19 103 LYS A C 1
ATOM 845 O O . LYS A 1 103 ? -6.501 -9.889 8.267 1.00 98.19 103 LYS A O 1
ATOM 850 N N . ASN A 1 104 ? -4.684 -10.019 6.959 1.00 97.81 104 ASN A N 1
ATOM 851 C CA . ASN A 1 104 ? -3.847 -10.694 7.960 1.00 97.81 104 ASN A CA 1
ATOM 852 C C . ASN A 1 104 ? -3.618 -9.840 9.219 1.00 97.81 104 ASN A C 1
ATOM 854 O O . ASN A 1 104 ? -3.390 -10.373 10.300 1.00 97.81 104 ASN A O 1
ATOM 858 N N . LEU A 1 105 ? -3.708 -8.514 9.094 1.00 96.25 105 LEU A N 1
ATOM 859 C CA . LEU A 1 105 ? -3.653 -7.574 10.215 1.00 96.25 105 LEU A CA 1
ATOM 860 C C . LEU A 1 105 ? -5.019 -7.365 10.897 1.00 96.25 105 LEU A C 1
ATOM 862 O O . LEU A 1 105 ? -5.122 -6.530 11.799 1.00 96.25 105 LEU A O 1
ATOM 866 N N . GLY A 1 106 ? -6.056 -8.102 10.490 1.00 96.94 106 GLY A N 1
ATOM 867 C CA . GLY A 1 106 ? -7.401 -8.029 11.059 1.00 96.94 106 GLY A CA 1
ATOM 868 C C . GLY A 1 106 ? -8.236 -6.855 10.547 1.00 96.94 106 GLY A C 1
ATOM 869 O O . GLY A 1 106 ? -9.131 -6.399 11.258 1.00 96.94 106 GLY A O 1
ATOM 870 N N . CYS A 1 107 ? -7.933 -6.322 9.361 1.00 97.38 107 CYS A N 1
ATOM 871 C CA . CYS A 1 107 ? -8.785 -5.323 8.718 1.00 97.38 107 CYS A CA 1
ATOM 872 C C . CYS A 1 107 ? -9.943 -5.983 7.953 1.00 97.38 107 CYS A C 1
ATOM 874 O O . CYS A 1 107 ? -9.747 -6.984 7.262 1.00 97.38 107 CYS A O 1
ATOM 876 N N . ASP A 1 108 ? -11.121 -5.361 8.007 1.00 96.50 108 ASP A N 1
ATOM 877 C CA . ASP A 1 108 ? -12.212 -5.616 7.064 1.00 96.50 108 ASP A CA 1
ATOM 878 C C . ASP A 1 108 ? -11.928 -4.864 5.759 1.00 96.50 108 ASP A C 1
ATOM 880 O O . ASP A 1 108 ? -11.646 -3.666 5.782 1.00 96.50 108 ASP A O 1
ATOM 884 N N . VAL A 1 109 ? -11.958 -5.555 4.620 1.00 97.88 109 VAL A N 1
ATOM 885 C CA . VAL A 1 109 ? -11.583 -4.965 3.328 1.00 97.88 109 VAL A CA 1
ATOM 886 C C . VAL A 1 109 ? -12.802 -4.824 2.435 1.00 97.88 109 VAL A C 1
ATOM 888 O O . VAL A 1 109 ? -13.446 -5.816 2.097 1.00 97.88 109 VAL A O 1
ATOM 891 N N . LYS A 1 110 ? -13.058 -3.592 1.989 1.00 97.38 110 LYS A N 1
ATOM 892 C CA . LYS A 1 110 ? -14.135 -3.246 1.057 1.00 97.38 110 LYS A CA 1
ATOM 893 C C . LYS A 1 110 ? -13.554 -2.695 -0.236 1.00 97.38 110 LYS A C 1
ATOM 895 O O . LYS A 1 110 ? -12.602 -1.919 -0.201 1.00 97.38 110 LYS A O 1
ATOM 900 N N . VAL A 1 111 ? -14.142 -3.087 -1.360 1.00 97.88 111 VAL A N 1
ATOM 901 C CA . VAL A 1 111 ? -13.802 -2.568 -2.689 1.00 97.88 111 VAL A CA 1
ATOM 902 C C . VAL A 1 111 ? -15.063 -1.957 -3.279 1.00 97.88 111 VAL A C 1
ATOM 904 O O . VAL A 1 111 ? -16.106 -2.612 -3.284 1.00 97.88 111 VAL A O 1
ATOM 907 N N . ASP A 1 112 ? -14.992 -0.699 -3.706 1.00 97.25 112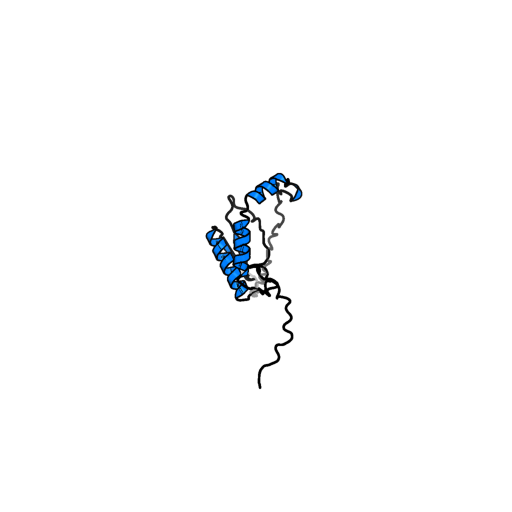 ASP A N 1
ATOM 908 C CA . ASP A 1 112 ? -16.128 -0.031 -4.345 1.00 97.25 112 ASP A CA 1
ATOM 909 C C . ASP A 1 112 ? -16.197 -0.325 -5.853 1.00 97.25 112 ASP A C 1
ATOM 911 O O . ASP A 1 112 ? -15.346 -1.007 -6.427 1.00 97.25 112 ASP A O 1
ATOM 915 N N . THR A 1 113 ? -17.226 0.201 -6.516 1.00 97.50 113 THR A N 1
ATOM 916 C CA . THR A 1 113 ? -17.435 0.002 -7.957 1.00 97.50 113 THR A CA 1
ATOM 917 C C . THR A 1 113 ? -16.374 0.671 -8.832 1.00 97.50 113 THR A C 1
ATOM 919 O O . THR A 1 113 ? -16.257 0.311 -9.998 1.00 97.50 113 THR A O 1
ATOM 922 N N . MET A 1 114 ? -15.617 1.635 -8.298 1.00 97.00 114 MET A N 1
ATOM 923 C CA . MET A 1 114 ? -14.515 2.304 -8.999 1.00 97.00 114 MET A CA 1
ATOM 924 C C . MET A 1 114 ? -13.169 1.600 -8.767 1.00 97.00 114 MET A C 1
ATOM 926 O O . MET A 1 114 ? -12.160 1.984 -9.354 1.00 97.00 114 MET A O 1
ATOM 930 N N . GLY A 1 115 ? -13.139 0.560 -7.928 1.00 96.38 115 GLY A N 1
ATOM 931 C CA . GLY A 1 115 ? -11.932 -0.188 -7.595 1.00 96.38 115 GLY A CA 1
ATOM 932 C C . GLY A 1 115 ? -11.096 0.442 -6.479 1.00 96.38 115 GLY A C 1
ATOM 933 O O . GLY A 1 115 ? -9.954 0.020 -6.277 1.00 96.38 115 GLY A O 1
ATOM 934 N N . ASN A 1 116 ? -11.627 1.418 -5.736 1.00 97.94 116 ASN A N 1
ATOM 935 C CA . ASN A 1 116 ? -10.967 1.912 -4.529 1.00 97.94 116 ASN A CA 1
ATOM 936 C C . ASN A 1 116 ? -11.020 0.835 -3.445 1.00 97.94 116 ASN A C 1
ATOM 938 O O . ASN A 1 116 ? -12.052 0.190 -3.251 1.00 97.94 116 ASN A O 1
ATOM 942 N N . ILE A 1 117 ? -9.914 0.653 -2.721 1.00 98.38 117 ILE A N 1
ATOM 943 C CA . ILE A 1 117 ? -9.789 -0.374 -1.683 1.00 98.38 117 ILE A CA 1
ATOM 944 C C . ILE A 1 117 ? -9.705 0.301 -0.317 1.00 98.38 117 ILE A C 1
ATOM 946 O O . ILE A 1 117 ? -8.783 1.066 -0.042 1.00 98.38 117 ILE A O 1
ATOM 950 N N . PHE A 1 118 ? -10.639 -0.040 0.564 1.00 97.62 118 PHE A N 1
ATOM 951 C CA . PHE A 1 118 ? -10.694 0.437 1.939 1.00 97.62 118 PHE A CA 1
ATOM 952 C C . PHE A 1 118 ? -10.368 -0.715 2.888 1.00 97.62 118 PHE A C 1
ATOM 954 O O . PHE A 1 118 ? -11.147 -1.658 3.005 1.00 97.62 118 PHE A O 1
ATOM 961 N N . ALA A 1 119 ? -9.231 -0.633 3.580 1.00 97.69 119 ALA A N 1
ATOM 962 C CA . ALA A 1 119 ? -8.866 -1.552 4.655 1.00 97.69 119 ALA A CA 1
ATOM 963 C C . ALA A 1 119 ? -9.218 -0.931 6.015 1.00 97.69 119 ALA A C 1
ATOM 965 O O . ALA A 1 119 ? -8.545 -0.019 6.495 1.00 97.69 119 ALA A O 1
ATOM 966 N N . ILE A 1 120 ? -10.288 -1.418 6.633 1.00 95.69 120 ILE A N 1
ATOM 967 C CA . ILE A 1 120 ? -10.896 -0.852 7.835 1.00 95.69 120 ILE A CA 1
ATOM 968 C C . ILE A 1 120 ? -10.416 -1.638 9.054 1.00 95.69 120 ILE A C 1
ATOM 970 O O . ILE A 1 120 ? -10.798 -2.789 9.262 1.00 95.69 120 ILE A O 1
ATOM 974 N N . ARG A 1 121 ? -9.584 -1.013 9.891 1.00 95.06 121 ARG A N 1
ATOM 975 C CA . ARG A 1 121 ? -9.200 -1.570 11.194 1.00 95.06 121 ARG A CA 1
ATOM 976 C C . ARG A 1 121 ? -10.302 -1.255 12.218 1.00 95.06 121 ARG A C 1
ATOM 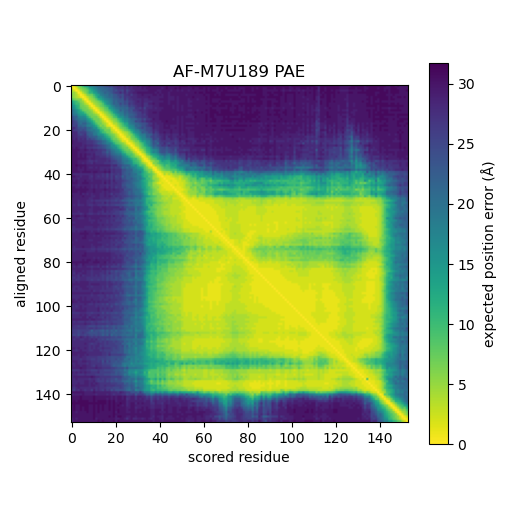978 O O . ARG A 1 121 ? -10.617 -0.075 12.382 1.00 95.06 121 ARG A O 1
ATOM 985 N N . PRO A 1 122 ? -10.865 -2.248 12.932 1.00 93.62 122 PRO A N 1
ATOM 986 C CA . PRO A 1 122 ? -11.895 -1.983 13.932 1.00 93.62 122 PRO A CA 1
ATOM 987 C C . PRO A 1 122 ? -11.347 -1.107 15.065 1.00 93.62 122 PRO A C 1
ATOM 989 O O . PRO A 1 122 ? -10.277 -1.367 15.624 1.00 93.62 122 PRO A O 1
ATOM 992 N N . GLY A 1 123 ? -12.088 -0.045 15.382 1.00 92.06 123 GLY A N 1
ATOM 993 C CA . GLY A 1 123 ? -11.807 0.834 16.510 1.00 92.06 123 GLY A CA 1
ATOM 994 C C . GLY A 1 123 ? -12.285 0.240 17.836 1.00 92.06 123 GLY A C 1
ATOM 995 O O . GLY A 1 123 ? -12.964 -0.779 17.882 1.00 92.06 123 GLY A O 1
ATOM 996 N N . ARG A 1 124 ? -11.960 0.912 18.946 1.00 93.06 124 ARG A N 1
ATOM 997 C CA . ARG A 1 124 ? -12.486 0.546 20.279 1.00 93.06 124 ARG A CA 1
ATOM 998 C C . ARG A 1 124 ? -13.938 0.984 20.500 1.00 93.06 124 ARG A C 1
ATOM 1000 O O . ARG A 1 124 ? -14.562 0.546 21.457 1.00 93.06 124 ARG A O 1
ATOM 1007 N N . LYS A 1 125 ? -14.425 1.916 19.682 1.00 92.62 125 LYS A N 1
ATOM 1008 C CA . LYS A 1 125 ? -15.773 2.485 19.719 1.00 92.62 125 LYS A CA 1
ATOM 1009 C C . LYS A 1 125 ? -16.252 2.654 18.287 1.00 92.62 125 LYS A C 1
ATOM 1011 O O . LYS A 1 125 ? -15.437 2.959 17.414 1.00 92.62 125 LYS A O 1
ATOM 1016 N N . ASP A 1 126 ? -17.555 2.530 18.089 1.00 87.94 126 ASP A N 1
ATOM 1017 C CA . ASP A 1 126 ? -18.181 2.866 16.818 1.00 87.94 126 ASP A CA 1
ATOM 1018 C C . ASP A 1 126 ? -18.168 4.383 16.604 1.00 87.94 126 ASP A C 1
ATOM 1020 O O . ASP A 1 126 ? -18.377 5.169 17.533 1.00 87.94 126 ASP A O 1
ATOM 1024 N N . GLY A 1 127 ? -17.895 4.808 15.373 1.00 88.38 127 GLY A N 1
ATOM 1025 C CA . GLY A 1 127 ? -17.816 6.218 15.013 1.00 88.38 127 GLY A CA 1
ATOM 1026 C C . GLY A 1 127 ? -17.345 6.432 13.575 1.00 88.38 127 GLY A C 1
ATOM 1027 O O . GLY A 1 127 ? -17.064 5.464 12.864 1.00 88.38 127 GLY A O 1
ATOM 1028 N N . PRO A 1 128 ? -17.265 7.697 13.126 1.00 87.62 128 PRO A N 1
ATOM 1029 C CA . PRO A 1 128 ? -16.705 8.029 11.823 1.00 87.62 128 PRO A CA 1
ATOM 1030 C C . PRO A 1 128 ? -15.275 7.500 11.688 1.00 87.62 128 PRO A C 1
ATOM 1032 O O . PRO A 1 128 ? -14.472 7.612 12.616 1.00 87.62 128 PRO A O 1
ATOM 1035 N N . ALA A 1 129 ? -14.951 6.939 10.525 1.00 86.19 129 ALA A N 1
ATOM 1036 C CA . ALA A 1 129 ? -13.608 6.454 10.255 1.00 86.19 129 ALA A CA 1
ATOM 1037 C C . ALA A 1 129 ? -12.636 7.627 10.066 1.00 86.19 129 ALA A C 1
ATOM 1039 O O . ALA A 1 129 ? -12.881 8.528 9.263 1.00 86.19 129 ALA A O 1
ATOM 1040 N N . THR A 1 130 ? -11.495 7.575 10.750 1.00 92.94 130 THR A N 1
ATOM 1041 C CA . THR A 1 130 ? -10.318 8.351 10.351 1.00 92.94 130 THR A CA 1
ATOM 1042 C C . THR A 1 130 ? -9.659 7.625 9.187 1.00 92.94 130 THR A C 1
ATOM 1044 O O . THR A 1 130 ? -9.280 6.463 9.331 1.00 92.94 130 THR A O 1
ATOM 1047 N N . TYR A 1 131 ? -9.522 8.293 8.043 1.00 92.19 131 TYR A N 1
ATOM 1048 C CA . TYR A 1 131 ? -8.920 7.707 6.848 1.00 92.19 131 TYR A CA 1
ATOM 1049 C C . TYR A 1 131 ? -7.585 8.376 6.509 1.00 92.19 131 TYR A C 1
ATOM 1051 O O . TYR A 1 131 ? -7.391 9.571 6.723 1.00 92.19 131 TYR A O 1
ATOM 1059 N N . ALA A 1 132 ? -6.673 7.581 5.961 1.00 94.25 132 ALA A N 1
ATOM 1060 C CA . ALA A 1 132 ? -5.443 8.023 5.322 1.00 94.25 132 ALA A CA 1
ATOM 1061 C C . ALA A 1 132 ? -5.200 7.113 4.114 1.00 94.25 132 ALA A C 1
ATOM 1063 O O . ALA A 1 132 ? -5.485 5.916 4.177 1.00 94.25 132 ALA A O 1
ATOM 1064 N N . GLY A 1 133 ? -4.706 7.672 3.014 1.00 93.88 133 GLY A N 1
ATOM 1065 C CA . GLY A 1 133 ? -4.524 6.934 1.771 1.00 93.88 133 GLY A CA 1
ATOM 1066 C C . GLY A 1 133 ? -3.769 7.742 0.724 1.00 93.88 133 GLY A C 1
ATOM 1067 O O . GLY A 1 133 ? -3.478 8.919 0.926 1.00 93.88 133 GLY A O 1
ATOM 1068 N N . SER A 1 134 ? -3.441 7.072 -0.376 1.00 94.25 134 SER A N 1
ATOM 1069 C CA . SER A 1 134 ? -2.798 7.643 -1.561 1.00 94.25 134 SER A CA 1
ATOM 1070 C C . SER A 1 134 ? -3.198 6.782 -2.771 1.00 94.25 134 SER A C 1
ATOM 1072 O O . SER A 1 134 ? -4.380 6.481 -2.922 1.00 94.25 134 SER A O 1
ATOM 1074 N N . HIS A 1 135 ? -2.247 6.323 -3.582 1.00 96.44 135 HIS A N 1
ATOM 1075 C CA . HIS A 1 135 ? -2.448 5.423 -4.718 1.00 96.44 135 HIS A CA 1
ATOM 1076 C C . HIS A 1 135 ? -1.301 4.394 -4.821 1.00 96.44 135 HIS A C 1
ATOM 1078 O O . HIS A 1 135 ? -0.236 4.590 -4.232 1.00 96.44 135 HIS A O 1
ATOM 1084 N N . LEU A 1 136 ? -1.537 3.270 -5.514 1.00 95.81 136 LEU A N 1
ATOM 1085 C CA . LEU A 1 136 ? -0.555 2.180 -5.698 1.00 95.81 136 LEU A CA 1
ATOM 1086 C C . LEU A 1 136 ? 0.028 2.120 -7.114 1.00 95.81 136 LEU A C 1
ATOM 1088 O O . LEU A 1 136 ? 1.091 1.519 -7.297 1.00 95.81 136 LEU A O 1
ATOM 1092 N N . ASP A 1 137 ? -0.674 2.691 -8.090 1.00 94.44 137 ASP A N 1
ATOM 1093 C CA . ASP A 1 137 ? -0.233 2.834 -9.469 1.00 94.44 137 ASP A CA 1
ATOM 1094 C C . ASP A 1 137 ? 0.790 3.965 -9.605 1.00 94.44 137 ASP A C 1
ATOM 1096 O O . ASP A 1 137 ? 0.877 4.876 -8.776 1.00 94.44 137 ASP A O 1
ATOM 1100 N N . THR A 1 138 ? 1.596 3.884 -10.654 1.00 94.06 138 THR A N 1
ATOM 1101 C CA . THR A 1 138 ? 2.630 4.860 -10.979 1.00 94.06 138 THR A CA 1
ATOM 1102 C C . THR A 1 138 ? 2.498 5.294 -12.426 1.00 94.06 138 THR A C 1
ATOM 1104 O O . THR A 1 138 ? 1.860 4.635 -13.249 1.00 94.06 138 THR A O 1
ATOM 1107 N N . GLN A 1 139 ? 3.175 6.392 -12.750 1.00 91.38 139 GLN A N 1
ATOM 1108 C CA . GLN A 1 139 ? 3.381 6.784 -14.136 1.00 91.38 139 GLN A CA 1
ATOM 1109 C C . GLN A 1 139 ? 4.174 5.710 -14.893 1.00 91.38 139 GLN A C 1
ATOM 1111 O O . GLN A 1 139 ? 4.833 4.853 -14.292 1.00 91.38 139 GLN A O 1
ATOM 1116 N N . TRP A 1 140 ? 4.105 5.775 -16.219 1.00 80.88 140 TRP A N 1
ATOM 1117 C CA . TRP A 1 140 ? 5.042 5.080 -17.091 1.00 80.88 140 TRP A CA 1
ATOM 1118 C C . TRP A 1 140 ? 6.467 5.603 -16.845 1.00 80.88 140 TRP A C 1
ATOM 1120 O O . TRP A 1 140 ? 6.661 6.771 -16.502 1.00 80.88 140 TRP A O 1
ATOM 1130 N N . THR A 1 141 ? 7.479 4.755 -17.006 1.00 68.56 141 THR A N 1
ATOM 1131 C CA . THR A 1 141 ? 8.872 5.222 -16.994 1.00 68.56 141 THR A CA 1
ATOM 1132 C C . THR A 1 141 ? 9.180 5.997 -18.272 1.00 68.56 141 THR A C 1
ATOM 1134 O O . THR A 1 141 ? 9.011 5.446 -19.354 1.00 68.56 141 THR A O 1
ATOM 1137 N N . ASN A 1 142 ? 9.695 7.227 -18.139 1.00 48.06 142 ASN A N 1
ATOM 1138 C CA . ASN A 1 142 ? 10.147 8.122 -19.221 1.00 48.06 142 ASN A CA 1
ATOM 1139 C C . ASN A 1 142 ? 11.391 7.612 -19.999 1.00 48.06 142 ASN A C 1
ATOM 1141 O O . ASN A 1 142 ? 12.254 8.398 -20.382 1.00 48.06 142 ASN A O 1
ATOM 1145 N N . GLY A 1 143 ? 11.499 6.312 -20.255 1.00 47.66 143 GLY A N 1
ATOM 1146 C CA . GLY A 1 143 ? 12.432 5.772 -21.237 1.00 47.66 143 GLY A CA 1
ATOM 1147 C C . GLY A 1 143 ? 11.715 5.743 -22.578 1.00 47.66 143 GLY A C 1
ATOM 1148 O O . GLY A 1 143 ? 10.920 4.845 -22.824 1.00 47.66 143 GLY A O 1
ATOM 1149 N N . THR A 1 144 ? 11.913 6.758 -23.413 1.00 36.38 144 THR A N 1
ATOM 1150 C CA . THR A 1 144 ? 11.345 6.855 -24.763 1.00 36.38 144 THR A CA 1
ATOM 1151 C C . THR A 1 144 ? 11.514 5.538 -25.539 1.00 36.38 144 THR A C 1
ATOM 1153 O O . THR A 1 144 ? 12.644 5.214 -25.897 1.00 36.38 144 THR A O 1
ATOM 1156 N N . PRO A 1 145 ? 10.449 4.809 -25.923 1.00 45.50 145 PRO A N 1
ATOM 1157 C CA . PRO A 1 145 ? 10.535 3.804 -26.968 1.00 45.50 145 PRO A CA 1
ATOM 1158 C C . PRO A 1 145 ? 9.968 4.416 -28.252 1.00 45.50 145 PRO A C 1
ATOM 1160 O O . PRO A 1 145 ? 8.966 3.960 -28.796 1.00 45.50 145 PRO A O 1
ATOM 1163 N N . LEU A 1 146 ? 10.605 5.471 -28.766 1.00 41.09 146 LEU A N 1
ATOM 1164 C CA . LEU A 1 146 ? 10.449 5.829 -30.176 1.00 41.09 146 LEU A CA 1
ATOM 1165 C C . LEU A 1 146 ? 11.417 4.957 -30.974 1.00 41.09 146 LEU A C 1
ATOM 1167 O O . LEU A 1 146 ? 12.451 5.444 -31.396 1.00 41.09 146 LEU A O 1
ATOM 1171 N N . HIS A 1 147 ? 11.117 3.660 -31.080 1.00 40.84 147 HIS A N 1
ATOM 1172 C CA . HIS A 1 147 ? 11.490 2.773 -32.193 1.00 40.84 147 HIS A CA 1
ATOM 1173 C C . HIS A 1 147 ? 10.947 1.355 -31.933 1.00 40.84 147 HIS A C 1
ATOM 1175 O O . HIS A 1 147 ? 11.685 0.394 -31.746 1.00 40.84 147 HIS A O 1
ATOM 1181 N N . HIS A 1 148 ? 9.622 1.203 -31.978 1.00 39.38 148 HIS A N 1
ATOM 1182 C CA . HIS A 1 148 ? 9.021 -0.051 -32.433 1.00 39.38 148 HIS A CA 1
ATOM 1183 C C . HIS A 1 148 ? 8.495 0.157 -33.855 1.00 39.38 148 HIS A C 1
ATOM 1185 O O . HIS A 1 148 ? 7.305 0.336 -34.085 1.00 39.38 148 HIS A O 1
ATOM 1191 N N . SER A 1 149 ? 9.414 0.152 -34.818 1.00 48.91 149 SER A N 1
ATOM 1192 C CA . SER A 1 149 ? 9.105 -0.028 -36.237 1.00 48.91 149 SER A CA 1
ATOM 1193 C C . SER A 1 149 ? 10.130 -0.993 -36.818 1.00 48.91 149 SER A C 1
ATOM 1195 O O . SER A 1 149 ? 11.135 -0.570 -37.374 1.00 48.91 149 SER A O 1
ATOM 1197 N N . ASN A 1 150 ? 9.913 -2.284 -36.590 1.00 44.75 150 ASN A N 1
ATOM 1198 C CA . ASN A 1 150 ? 10.426 -3.372 -37.422 1.00 44.75 150 ASN A CA 1
ATOM 1199 C C . ASN A 1 150 ? 9.581 -4.613 -37.119 1.00 44.75 150 ASN A C 1
ATOM 1201 O O . ASN A 1 150 ? 9.984 -5.507 -36.378 1.00 44.75 150 ASN A O 1
ATOM 1205 N N . ALA A 1 151 ? 8.363 -4.618 -37.660 1.00 34.84 151 ALA A N 1
ATOM 1206 C CA . ALA A 1 151 ? 7.670 -5.859 -37.968 1.00 34.84 151 ALA A CA 1
ATOM 1207 C C . ALA A 1 151 ? 8.110 -6.265 -39.389 1.00 34.84 151 ALA A C 1
ATOM 1209 O O . ALA A 1 151 ? 8.055 -5.410 -40.277 1.00 34.84 151 ALA A O 1
ATOM 1210 N N . PRO A 1 152 ? 8.599 -7.496 -39.612 1.00 44.94 152 PRO A N 1
ATOM 1211 C CA . PRO A 1 152 ? 8.934 -7.960 -40.954 1.00 44.94 152 PRO A CA 1
ATOM 1212 C C . PRO A 1 152 ? 7.656 -8.142 -41.789 1.00 44.94 152 PRO A C 1
ATOM 1214 O O . PRO A 1 152 ? 6.647 -8.624 -41.269 1.00 44.94 152 PRO A O 1
ATOM 1217 N N . LEU A 1 153 ? 7.722 -7.724 -43.058 1.00 45.66 153 LEU A N 1
ATOM 1218 C CA . LEU A 1 153 ? 6.787 -8.119 -44.120 1.00 45.66 153 LEU A CA 1
ATOM 1219 C C . LEU A 1 153 ? 6.974 -9.599 -44.470 1.00 45.66 153 LEU A C 1
ATOM 1221 O O . LEU A 1 153 ? 8.143 -10.051 -44.450 1.00 45.66 153 LEU A O 1
#

InterPro domains:
  IPR010158 N-carbamoyl-L-amino-acid amidohydrolase [PTHR32494] (47-143)

pLDDT: mean 75.48, std 24.97, range [31.41, 98.5]

Radius of gyration: 30.35 Å; Cα contacts (8 Å, |Δi|>4): 99; chains: 1; bounding box: 117×33×65 Å

Solvent-accessible surface area (backbone atoms only — not comparable to full-atom values): 10381 Å² total; per-residue (Å²): 135,86,89,88,81,93,81,91,71,90,73,83,81,79,78,79,80,74,82,82,76,74,83,77,78,87,78,75,81,87,75,85,77,81,79,49,85,88,71,61,49,71,68,56,51,52,54,55,55,66,72,52,63,61,66,61,51,53,51,52,53,56,58,52,46,69,47,23,60,29,63,68,84,53,90,54,96,76,33,46,46,50,32,16,44,76,89,34,76,35,28,47,51,52,50,52,48,51,54,52,55,39,43,76,72,62,23,53,76,48,69,53,97,87,66,53,76,46,72,44,67,83,66,99,62,92,72,87,82,88,84,85,87,87,81,87,53,41,59,76,53,93,70,82,77,91,76,86,82,80,79,86,131

Secondary structure (DSSP, 8-state):
-------------------------------S----GGG--HHHHHHHHHTS-HHHHHHHHHHHTTTTEEEE-SSSTT-EEE---TTSHHHHHHHHHHHHHHHHTT-EEEE-TT--EEEEPPPSS--PPP-----S--PPP------------

Foldseek 3Di:
DDDDDDDPDDDDDPPPPDDPPDPDDPDDDPPDDDPDPVNQDPVNVVVVVVVDPPVVVVVVVLVLQVQAWADADDDDSPRTDGAFAPPDPSLVVSVVVVVVVLVVVVFDWDADPVGDIDTHDDDPDDDDDDDDDDGDGDHGPPPDPPDPPDDDD

Nearest PDB structures (foldseek):
  1r3n-assembly2_C  TM=9.579E-01  e=8.794E-06  Lachancea kluyveri
  2v8v-assembly1_B  TM=9.522E-01  e=1.315E-05  Lachancea kluyveri
  2v8d-assembly1_A  TM=9.547E-01  e=2.403E-05  Lachancea kluyveri
  4jtm-assembly1_B-2  TM=4.208E-01  e=1.426E+00  Escherichia coli ETEC H10407